Protein AF-A0A946M157-F1 (afdb_monomer_lite)

Sequence (137 aa):
MGEEQVTTSPIAEAYASKGCERAMQLGNRGPERLDKHGRLAKEILAAYHQSGFYVFTGVLSATEVGELALEFDQLLDNAPTGTGTDVDQHGRPSRFSGYYKFLEGQAGADAPAKVTCLSHPLMLSDGALKCRRFVVL

pLDDT: mean 81.52, std 16.36, range [29.67, 96.19]

Radius of gyration: 20.34 Å; chains: 1; bounding box: 51×29×48 Å

Structure (mmCIF, N/CA/C/O backbone):
data_AF-A0A946M157-F1
#
_entry.id   AF-A0A946M157-F1
#
loop_
_atom_site.group_PDB
_atom_site.id
_atom_site.type_symbol
_atom_site.label_atom_id
_atom_site.label_alt_id
_atom_site.label_comp_id
_atom_site.label_asym_id
_atom_site.label_entity_id
_atom_site.label_seq_id
_atom_site.pdbx_PDB_ins_code
_atom_site.Cartn_x
_atom_site.Cartn_y
_atom_site.Cartn_z
_atom_site.occupancy
_atom_site.B_iso_or_equiv
_atom_site.auth_seq_id
_atom_site.auth_comp_id
_atom_site.auth_asym_id
_atom_site.auth_atom_id
_atom_site.pdbx_PDB_model_num
ATOM 1 N N . MET A 1 1 ? 27.765 -19.276 -11.285 1.00 35.00 1 MET A N 1
ATOM 2 C CA . MET A 1 1 ? 27.126 -17.951 -11.166 1.00 35.00 1 MET A CA 1
ATOM 3 C C . MET A 1 1 ? 26.531 -17.912 -9.780 1.00 35.00 1 MET A C 1
ATOM 5 O O . MET A 1 1 ? 25.640 -18.704 -9.512 1.00 35.00 1 MET A O 1
ATOM 9 N N . GLY A 1 2 ? 27.181 -17.186 -8.872 1.00 39.47 2 GLY A N 1
ATOM 10 C CA . GLY A 1 2 ? 26.849 -17.211 -7.451 1.00 39.47 2 GLY A CA 1
ATOM 11 C C . GLY A 1 2 ? 25.564 -16.442 -7.196 1.00 39.47 2 GLY A C 1
ATOM 12 O O . GLY A 1 2 ? 25.417 -15.323 -7.677 1.00 39.47 2 GLY A O 1
ATOM 13 N N . GLU A 1 3 ? 24.645 -17.060 -6.467 1.00 41.78 3 GLU A N 1
ATOM 14 C CA . GLU A 1 3 ? 23.537 -16.356 -5.839 1.00 41.78 3 GLU A CA 1
ATOM 15 C C . GLU A 1 3 ? 24.136 -15.388 -4.815 1.00 41.78 3 GLU A C 1
ATOM 17 O O . GLU A 1 3 ? 24.772 -15.803 -3.844 1.00 41.78 3 GLU A O 1
ATOM 22 N N . GLU A 1 4 ? 23.992 -14.089 -5.057 1.00 44.44 4 GLU A N 1
ATOM 23 C CA . GLU A 1 4 ? 24.331 -13.067 -4.077 1.00 44.44 4 GLU A CA 1
ATOM 24 C C . GLU A 1 4 ? 23.279 -13.132 -2.967 1.00 44.44 4 GLU A C 1
ATOM 26 O O . GLU A 1 4 ? 22.200 -12.546 -3.054 1.00 44.44 4 GLU A O 1
ATOM 31 N N . GLN A 1 5 ? 23.555 -13.946 -1.945 1.00 45.12 5 GLN A N 1
ATOM 32 C CA . GLN A 1 5 ? 22.726 -14.000 -0.751 1.00 45.12 5 GLN A CA 1
ATOM 33 C C . GLN A 1 5 ? 22.787 -12.634 -0.071 1.00 45.12 5 GLN A C 1
ATOM 35 O O . GLN A 1 5 ? 23.826 -12.227 0.447 1.00 45.12 5 GLN A O 1
ATOM 40 N N . VAL A 1 6 ? 21.654 -11.933 -0.060 1.00 56.69 6 VAL A N 1
ATOM 41 C CA . VAL A 1 6 ? 21.448 -10.729 0.747 1.00 56.69 6 VAL A CA 1
ATOM 42 C C . VAL A 1 6 ? 21.478 -11.154 2.217 1.00 56.69 6 VAL A C 1
ATOM 44 O O . VAL A 1 6 ? 20.454 -11.471 2.819 1.00 56.69 6 VAL A O 1
ATOM 47 N N . THR A 1 7 ? 22.671 -11.230 2.803 1.00 59.84 7 THR A N 1
ATOM 48 C CA . THR A 1 7 ? 22.849 -11.515 4.228 1.00 59.84 7 THR A CA 1
ATOM 49 C C . THR A 1 7 ? 22.437 -10.282 5.024 1.00 59.84 7 THR A C 1
ATOM 51 O O . THR A 1 7 ? 23.206 -9.328 5.162 1.00 59.84 7 THR A O 1
ATOM 54 N N . THR A 1 8 ? 21.205 -10.282 5.531 1.00 69.88 8 THR A N 1
ATOM 55 C CA . THR A 1 8 ? 20.742 -9.251 6.465 1.00 69.88 8 THR A CA 1
ATOM 56 C C . THR A 1 8 ? 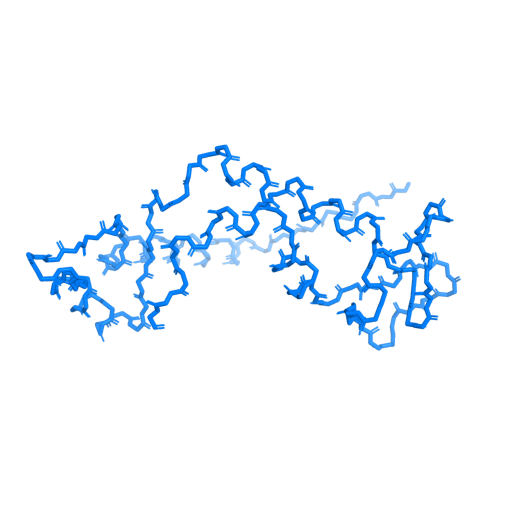21.504 -9.418 7.783 1.00 69.88 8 THR A C 1
ATOM 58 O O . THR A 1 8 ? 21.698 -10.528 8.270 1.00 69.88 8 THR A O 1
ATOM 61 N N . SER A 1 9 ? 22.017 -8.320 8.347 1.00 86.44 9 SER A N 1
ATOM 62 C CA . SER A 1 9 ? 22.784 -8.380 9.598 1.00 86.44 9 SER A CA 1
ATOM 63 C C . SER A 1 9 ? 21.892 -8.860 10.754 1.00 86.44 9 SER A C 1
ATOM 65 O O . SER A 1 9 ? 20.797 -8.315 10.921 1.00 86.44 9 SER A O 1
ATOM 67 N N . PRO A 1 10 ? 22.362 -9.773 11.627 1.00 86.12 10 PRO A N 1
ATOM 68 C CA . PRO A 1 10 ? 21.580 -10.259 12.770 1.00 86.12 10 PRO A CA 1
ATOM 69 C C . PRO A 1 10 ? 21.150 -9.131 13.726 1.00 86.12 10 PRO A C 1
ATOM 71 O O . PRO A 1 10 ? 20.130 -9.227 14.407 1.00 86.12 10 PRO A O 1
ATOM 74 N N . ILE A 1 11 ? 21.888 -8.016 13.752 1.00 92.31 11 ILE A N 1
ATOM 75 C CA . ILE A 1 11 ? 21.512 -6.818 14.515 1.00 92.31 11 ILE A CA 1
ATOM 76 C C . ILE A 1 11 ? 20.304 -6.106 13.889 1.00 92.31 11 ILE A C 1
ATOM 78 O O . ILE A 1 11 ? 19.422 -5.645 14.615 1.00 92.31 11 ILE A O 1
ATOM 82 N N . ALA A 1 12 ? 20.246 -6.026 12.557 1.00 91.62 12 ALA A N 1
ATOM 83 C CA . ALA A 1 12 ? 19.136 -5.401 11.842 1.00 91.62 12 ALA A CA 1
ATOM 84 C C . ALA A 1 12 ? 17.843 -6.212 12.008 1.00 91.62 12 ALA A C 1
ATOM 86 O O . ALA A 1 12 ? 16.789 -5.632 12.266 1.00 91.62 12 ALA A O 1
ATOM 87 N N . GLU A 1 13 ? 17.931 -7.542 11.960 1.00 93.12 13 GLU A N 1
ATOM 88 C CA . GLU A 1 13 ? 16.793 -8.435 12.203 1.00 93.12 13 GLU A CA 1
ATOM 89 C C . GLU A 1 13 ? 16.260 -8.303 13.633 1.00 93.12 13 GLU A C 1
ATOM 91 O O . GLU A 1 13 ? 15.059 -8.119 13.840 1.00 93.12 13 GLU A O 1
ATOM 96 N N . ALA A 1 14 ? 17.148 -8.311 14.633 1.00 94.50 14 ALA A N 1
ATOM 97 C CA . ALA A 1 14 ? 16.757 -8.131 16.028 1.00 94.50 14 ALA A CA 1
ATOM 98 C C . ALA A 1 14 ? 16.113 -6.755 16.279 1.00 94.50 14 ALA A C 1
ATOM 100 O O . ALA A 1 14 ? 15.145 -6.648 17.036 1.00 94.50 14 ALA A O 1
ATOM 101 N N . TYR A 1 15 ? 16.627 -5.696 15.644 1.00 95.25 15 TYR A N 1
ATOM 102 C CA . TYR A 1 15 ? 16.030 -4.363 15.709 1.00 95.25 15 TYR A CA 1
ATOM 103 C C . TYR A 1 15 ? 14.639 -4.331 15.061 1.00 95.25 15 TYR A C 1
ATOM 105 O O . TYR A 1 15 ? 13.694 -3.832 15.678 1.00 95.25 15 TYR A O 1
ATOM 113 N N . ALA A 1 16 ? 14.501 -4.891 13.855 1.00 94.44 16 ALA A N 1
ATOM 114 C CA . ALA A 1 16 ? 13.240 -4.947 13.122 1.00 94.44 16 ALA A CA 1
ATOM 115 C C . ALA A 1 16 ? 12.180 -5.755 13.880 1.00 94.44 16 ALA A C 1
ATOM 117 O O . ALA A 1 16 ? 11.050 -5.291 14.020 1.00 94.44 16 ALA A O 1
ATOM 118 N N . SER A 1 17 ? 12.556 -6.903 14.449 1.00 95.25 17 SER A N 1
ATOM 119 C CA . SER A 1 17 ? 11.668 -7.741 15.262 1.00 95.25 17 SER A CA 1
ATOM 120 C C . SER A 1 17 ? 11.138 -6.983 16.485 1.00 95.25 17 SER A C 1
ATOM 122 O O . SER A 1 17 ? 9.928 -6.814 16.639 1.00 95.25 17 SER A O 1
ATOM 124 N N . LYS A 1 18 ? 12.029 -6.374 17.283 1.00 96.19 18 LYS A N 1
ATOM 125 C CA . LYS A 1 18 ? 11.634 -5.529 18.428 1.00 96.19 18 LYS A CA 1
ATOM 126 C C . LYS A 1 18 ? 10.813 -4.309 18.008 1.00 96.19 18 LYS A C 1
ATOM 128 O O . LYS A 1 18 ? 10.014 -3.785 18.784 1.00 96.19 18 LYS A O 1
ATOM 133 N N . GLY A 1 19 ? 11.065 -3.768 16.818 1.00 94.94 19 GLY A N 1
ATOM 134 C CA . GLY A 1 19 ? 10.253 -2.710 16.221 1.00 94.94 19 GLY A CA 1
ATOM 135 C C . GLY A 1 19 ? 8.838 -3.192 15.912 1.00 94.94 19 GLY A C 1
ATOM 136 O O . GLY A 1 19 ? 7.878 -2.528 16.293 1.00 94.94 19 GLY A O 1
ATOM 137 N N . CYS A 1 20 ? 8.716 -4.367 15.295 1.00 93.62 20 CYS A N 1
ATOM 138 C CA . CYS A 1 20 ? 7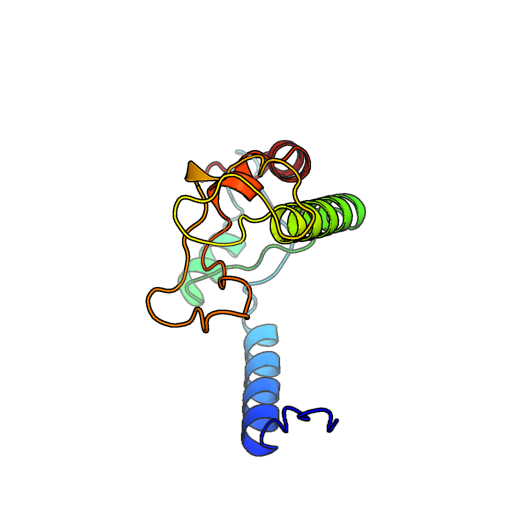.446 -4.995 14.950 1.00 93.62 20 CYS A CA 1
ATOM 139 C C . CYS A 1 20 ? 6.610 -5.302 16.198 1.00 93.62 20 CYS A C 1
ATOM 141 O O . CYS A 1 20 ? 5.447 -4.914 16.257 1.00 93.62 20 CYS A O 1
ATOM 143 N N . GLU A 1 21 ? 7.212 -5.895 17.234 1.00 95.81 21 GLU A N 1
ATOM 144 C CA . GLU A 1 21 ? 6.534 -6.174 18.509 1.00 95.81 21 GLU A CA 1
ATOM 145 C C . GLU A 1 21 ? 5.929 -4.907 19.124 1.00 95.81 21 GLU A C 1
ATOM 147 O O . GLU A 1 21 ? 4.748 -4.881 19.472 1.00 95.81 21 GLU A O 1
ATOM 152 N N . ARG A 1 22 ? 6.713 -3.822 19.189 1.00 94.31 22 ARG A N 1
ATOM 153 C CA . ARG A 1 22 ? 6.235 -2.523 19.683 1.00 94.31 22 ARG A CA 1
ATOM 154 C C . ARG A 1 22 ? 5.141 -1.945 18.791 1.00 94.31 22 ARG A C 1
ATOM 156 O O . ARG A 1 22 ? 4.150 -1.439 19.306 1.00 94.31 22 ARG A O 1
ATOM 163 N N . ALA A 1 23 ? 5.291 -2.043 17.471 1.00 92.25 23 ALA A N 1
ATOM 164 C CA . ALA A 1 23 ? 4.304 -1.545 16.517 1.00 92.25 23 ALA A CA 1
ATOM 165 C C . ALA A 1 23 ? 2.953 -2.268 16.649 1.00 92.25 23 ALA A C 1
ATOM 167 O O . ALA A 1 23 ? 1.907 -1.630 16.562 1.00 92.25 23 ALA A O 1
ATOM 168 N N . MET A 1 24 ? 2.957 -3.577 16.914 1.00 93.25 24 MET A N 1
ATOM 169 C CA . MET A 1 24 ? 1.731 -4.358 17.123 1.00 93.25 24 MET A CA 1
ATOM 170 C C . MET A 1 24 ? 0.985 -3.975 18.410 1.00 93.25 24 MET A C 1
ATOM 172 O O . MET A 1 24 ? -0.217 -4.209 18.511 1.00 93.25 24 MET A O 1
ATOM 176 N N . GLN A 1 25 ? 1.666 -3.353 19.375 1.00 94.88 25 GLN A N 1
ATOM 177 C CA . GLN A 1 25 ? 1.097 -2.946 20.663 1.00 94.88 25 GLN A CA 1
ATOM 178 C C . GLN A 1 25 ? 0.546 -1.510 20.674 1.00 94.88 25 GLN A C 1
ATOM 180 O O . GLN A 1 25 ? -0.060 -1.105 21.662 1.00 94.88 25 GLN A O 1
ATOM 185 N N . LEU A 1 26 ? 0.715 -0.736 19.594 1.00 92.69 26 LEU A N 1
ATOM 186 C CA . LEU A 1 26 ? 0.306 0.677 19.536 1.00 92.69 26 LEU A CA 1
ATOM 187 C C . LEU A 1 26 ? -1.215 0.896 19.584 1.00 92.69 26 LEU A C 1
ATOM 189 O O . LEU A 1 26 ? -1.659 2.016 19.811 1.00 92.69 26 LEU A O 1
ATOM 193 N N . GLY A 1 27 ? -2.022 -0.143 19.342 1.00 93.06 27 GLY A N 1
ATOM 194 C CA . GLY A 1 27 ? -3.484 -0.023 19.318 1.00 93.06 27 GLY A CA 1
ATOM 195 C C . GLY A 1 27 ? -4.028 0.792 18.137 1.00 93.06 27 GLY A C 1
ATOM 196 O O . GLY A 1 27 ? -5.208 1.130 18.110 1.00 93.06 27 GLY A O 1
ATOM 197 N N . ASN A 1 28 ? -3.196 1.090 17.136 1.00 95.31 28 ASN A N 1
ATOM 198 C CA . ASN A 1 28 ? -3.549 1.877 15.957 1.00 95.31 28 ASN A CA 1
ATOM 199 C C . ASN A 1 28 ? -3.836 1.006 14.723 1.00 95.31 28 ASN A C 1
ATOM 201 O O . ASN A 1 28 ? -3.497 1.375 13.599 1.00 95.31 28 ASN A O 1
ATOM 205 N N . ARG A 1 29 ? -4.429 -0.175 14.925 1.00 95.38 29 ARG A N 1
ATOM 206 C CA . ARG A 1 29 ? -4.717 -1.148 13.865 1.00 95.38 29 ARG A CA 1
ATOM 207 C C . ARG A 1 29 ? -6.077 -1.808 14.076 1.00 95.38 29 ARG A C 1
ATOM 209 O O . ARG A 1 29 ? -6.390 -2.203 15.196 1.00 95.38 29 ARG A O 1
ATOM 216 N N . GLY A 1 30 ? -6.849 -1.980 13.006 1.00 94.12 30 GLY A N 1
ATOM 217 C CA . GLY A 1 30 ? -8.157 -2.639 13.065 1.00 94.12 30 GLY A CA 1
ATOM 218 C C . GLY A 1 30 ? -9.016 -2.408 11.821 1.00 94.12 30 GLY A C 1
ATOM 219 O O . GLY A 1 30 ? -8.576 -1.731 10.894 1.00 94.12 30 GLY A O 1
ATOM 220 N N . PRO A 1 31 ? -10.229 -2.984 11.752 1.00 93.19 31 PRO A N 1
ATOM 221 C CA . PRO A 1 31 ? -11.133 -2.768 10.627 1.00 93.19 31 PRO A CA 1
ATOM 222 C C . PRO A 1 31 ? -11.630 -1.324 10.572 1.00 93.19 31 PRO A C 1
ATOM 224 O O . PRO A 1 31 ? -11.621 -0.604 11.573 1.00 93.19 31 PRO A O 1
ATOM 227 N N . GLU A 1 32 ? -12.116 -0.911 9.403 1.00 90.94 32 GLU A N 1
ATOM 228 C CA . GLU A 1 32 ? -12.861 0.339 9.304 1.00 90.94 32 GLU A CA 1
ATOM 229 C C . GLU A 1 32 ? -14.126 0.259 10.177 1.00 90.94 32 GLU A C 1
ATOM 231 O O . GLU A 1 32 ? -14.865 -0.728 10.157 1.00 90.94 32 GLU A O 1
ATOM 236 N N . ARG A 1 33 ? -14.382 1.317 10.953 1.00 92.12 33 ARG A N 1
ATOM 237 C CA . ARG A 1 33 ? -15.647 1.519 11.661 1.00 92.12 33 ARG A CA 1
ATOM 238 C C . ARG A 1 33 ? -16.143 2.935 11.456 1.00 92.12 33 ARG A C 1
ATOM 240 O O . ARG A 1 33 ? -15.419 3.897 11.720 1.00 92.12 33 ARG A O 1
ATOM 247 N N . LEU A 1 34 ? -17.415 3.034 11.086 1.00 92.38 34 LEU A N 1
ATOM 248 C CA . LEU A 1 34 ? -18.142 4.290 10.992 1.00 92.38 34 LEU A CA 1
ATOM 249 C C . LEU A 1 34 ? -19.126 4.431 12.159 1.00 92.38 34 LEU A C 1
ATOM 251 O O . LEU A 1 34 ? -19.698 3.453 12.643 1.00 92.38 34 LEU A O 1
ATOM 255 N N . ASP A 1 35 ? -19.311 5.661 12.626 1.00 90.75 35 ASP A N 1
ATOM 256 C CA . ASP A 1 35 ? -20.345 6.029 13.580 1.00 90.75 35 ASP A CA 1
ATOM 257 C C . ASP A 1 35 ? -21.725 6.092 12.899 1.00 90.75 35 ASP A C 1
ATOM 259 O O . ASP A 1 35 ? -21.873 5.963 11.683 1.00 90.75 35 ASP A O 1
ATOM 263 N N . LYS A 1 36 ? -22.769 6.343 13.693 1.00 93.19 36 LYS A N 1
ATOM 264 C CA . LYS A 1 36 ? -24.156 6.475 13.208 1.00 93.19 36 LYS A CA 1
ATOM 265 C C . LYS A 1 36 ? -24.382 7.604 12.186 1.00 93.19 36 LYS A C 1
ATOM 267 O O . LYS A 1 36 ? -25.474 7.711 11.641 1.00 93.19 36 LYS A O 1
ATOM 272 N N . HIS A 1 37 ? -23.395 8.472 11.977 1.00 91.00 37 HIS A N 1
ATOM 273 C CA . HIS A 1 37 ? -23.423 9.570 11.016 1.00 91.00 37 HIS A CA 1
ATOM 274 C C . HIS A 1 37 ? -22.528 9.295 9.797 1.00 91.00 37 HIS A C 1
ATOM 276 O O . HIS A 1 37 ? -22.329 10.198 8.989 1.00 91.00 37 HIS A O 1
ATOM 282 N N . GLY A 1 38 ? -21.980 8.081 9.666 1.00 90.38 38 GLY A N 1
ATOM 283 C CA . GLY A 1 38 ? -21.087 7.709 8.570 1.00 90.38 38 GLY A CA 1
ATOM 284 C C . GLY A 1 38 ? -19.676 8.289 8.691 1.00 90.38 38 GLY A C 1
ATOM 285 O O . GLY A 1 38 ? -18.954 8.320 7.702 1.00 90.38 38 GLY A O 1
ATOM 286 N N . ARG A 1 39 ? -19.271 8.776 9.871 1.00 92.12 39 ARG A N 1
ATOM 287 C CA . ARG A 1 39 ? -17.919 9.313 10.112 1.00 92.12 39 ARG A CA 1
ATOM 288 C C . ARG A 1 39 ? -17.039 8.256 10.757 1.00 92.12 39 ARG A C 1
ATOM 290 O O . ARG A 1 39 ? -17.561 7.413 11.476 1.00 92.12 39 ARG A O 1
ATOM 297 N N . LEU A 1 40 ? -15.719 8.340 10.594 1.00 92.94 40 LEU A N 1
ATOM 298 C CA . LEU A 1 40 ? -14.799 7.447 11.306 1.00 92.94 40 LEU A CA 1
ATOM 299 C C . LEU A 1 40 ? -15.065 7.448 12.816 1.00 92.94 40 LEU A C 1
ATOM 301 O O . LEU A 1 40 ? -15.265 8.497 13.436 1.00 92.94 40 LEU A O 1
ATOM 305 N N . ALA A 1 41 ? -15.066 6.251 13.399 1.00 94.75 41 ALA A N 1
ATOM 306 C CA . ALA A 1 41 ? -15.308 6.071 14.818 1.00 94.75 41 ALA A CA 1
ATOM 307 C C . ALA A 1 41 ? -14.271 6.839 15.660 1.00 94.75 41 ALA A C 1
ATOM 309 O O . ALA A 1 41 ? -13.088 6.918 15.316 1.00 94.75 41 ALA A O 1
ATOM 310 N N . LYS A 1 42 ? -14.715 7.434 16.773 1.00 94.88 42 LYS A N 1
ATOM 311 C CA . LYS A 1 42 ? -13.898 8.370 17.568 1.00 94.88 42 LYS A CA 1
ATOM 312 C C . LYS A 1 42 ? -12.624 7.727 18.113 1.00 94.88 42 LYS A C 1
ATOM 314 O O . LYS A 1 42 ? -11.605 8.394 18.228 1.00 94.88 42 LYS A O 1
ATOM 319 N N . GLU A 1 43 ? -12.683 6.444 18.433 1.00 94.50 43 GLU A N 1
ATOM 320 C CA . GLU A 1 43 ? -11.558 5.639 18.892 1.00 94.50 43 GLU A CA 1
ATOM 321 C C . GLU A 1 43 ? -10.473 5.468 17.819 1.00 94.50 43 GLU A C 1
ATOM 323 O O . GLU A 1 43 ? -9.291 5.498 18.151 1.00 94.50 43 GLU A O 1
ATOM 328 N N . ILE A 1 44 ? -10.851 5.375 16.537 1.00 95.38 44 ILE A N 1
ATOM 329 C CA . ILE A 1 44 ? -9.903 5.315 15.415 1.00 95.38 44 ILE A CA 1
ATOM 330 C C . ILE A 1 44 ? -9.197 6.664 15.281 1.00 95.38 44 ILE A C 1
ATOM 332 O O . ILE A 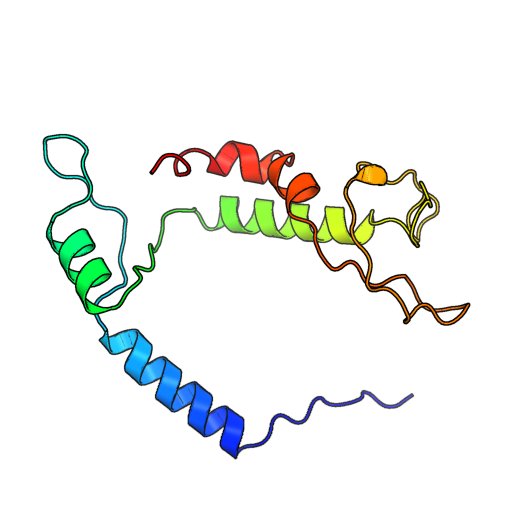1 44 ? -7.974 6.712 15.177 1.00 95.38 44 ILE A O 1
ATOM 336 N N . LEU A 1 45 ? -9.954 7.764 15.354 1.00 95.00 45 LEU A N 1
ATOM 337 C CA . LEU A 1 45 ? -9.387 9.114 15.333 1.00 95.00 45 LEU A CA 1
ATOM 338 C C . LEU A 1 45 ? -8.447 9.348 16.523 1.00 95.00 45 LEU A C 1
ATOM 340 O O . LEU A 1 45 ? -7.358 9.884 16.345 1.00 95.00 45 LEU A O 1
ATOM 344 N N . ALA A 1 46 ? -8.823 8.914 17.727 1.00 95.38 46 ALA A N 1
ATOM 345 C CA . ALA A 1 46 ? -7.977 9.036 18.913 1.00 95.38 46 ALA A CA 1
ATOM 346 C C . ALA A 1 46 ? -6.655 8.262 18.762 1.00 95.38 46 ALA A C 1
ATOM 348 O O . ALA A 1 46 ? -5.592 8.821 19.027 1.00 95.38 46 ALA A O 1
ATOM 349 N N . ALA A 1 47 ? -6.710 7.016 18.276 1.00 95.75 47 ALA A N 1
ATOM 350 C CA . ALA A 1 47 ? -5.519 6.215 18.003 1.00 95.75 47 ALA A CA 1
ATOM 351 C C . ALA A 1 47 ? -4.640 6.848 16.909 1.00 95.75 47 ALA A C 1
ATOM 353 O O . ALA A 1 47 ? -3.423 6.927 17.065 1.00 95.75 47 ALA A O 1
ATOM 354 N N . TYR A 1 48 ? -5.247 7.377 15.842 1.00 95.19 48 TYR A N 1
ATOM 355 C CA . TYR A 1 48 ? -4.537 8.138 14.812 1.00 95.19 48 TYR A CA 1
ATOM 356 C C . TYR A 1 48 ? -3.820 9.359 15.401 1.00 95.19 48 TYR A C 1
ATOM 358 O O . TYR A 1 48 ? -2.635 9.551 15.149 1.00 95.19 48 TYR A O 1
ATOM 366 N N . HIS A 1 49 ? -4.499 10.165 16.221 1.00 95.69 49 HIS A N 1
ATOM 367 C CA . HIS A 1 49 ? -3.893 11.338 16.851 1.00 95.69 49 HIS A CA 1
ATOM 368 C C . HIS A 1 49 ? -2.752 10.974 17.808 1.00 95.69 49 HIS A C 1
ATOM 370 O O . HIS A 1 49 ? -1.782 11.721 17.905 1.00 95.69 49 HIS A O 1
ATOM 376 N N . GLN A 1 50 ? -2.851 9.838 18.501 1.00 95.69 50 GLN A N 1
ATOM 377 C CA . GLN A 1 50 ? -1.823 9.379 19.433 1.00 95.69 50 GLN A CA 1
ATOM 378 C C . GLN A 1 50 ? -0.596 8.793 18.721 1.00 95.69 50 GLN A C 1
ATOM 380 O O . GLN A 1 50 ? 0.530 9.027 19.154 1.00 95.69 50 GLN A O 1
ATOM 385 N N . SER A 1 51 ? -0.802 8.017 17.655 1.00 93.56 51 SER A N 1
ATOM 386 C CA . SER A 1 51 ? 0.270 7.296 16.955 1.00 93.56 51 SER A CA 1
ATOM 387 C C . SER A 1 51 ? 0.784 8.005 15.697 1.00 93.56 51 SER A C 1
ATOM 389 O O . SER A 1 51 ? 1.822 7.617 15.168 1.00 93.56 51 SER A O 1
ATOM 391 N N . GLY A 1 52 ? 0.073 9.016 15.194 1.00 93.94 52 GLY A N 1
ATOM 392 C CA . GLY A 1 52 ? 0.361 9.720 13.937 1.00 93.94 52 GLY A CA 1
ATOM 393 C C . GLY A 1 52 ? -0.101 8.988 12.670 1.00 93.94 52 GLY A C 1
ATOM 394 O O . GLY A 1 52 ? 0.001 9.538 11.578 1.00 93.94 52 GLY A O 1
ATOM 395 N N . PHE A 1 53 ? -0.600 7.755 12.798 1.00 94.31 53 PHE A N 1
ATOM 396 C CA . PHE A 1 53 ? -1.149 6.941 11.712 1.00 94.31 53 PHE A CA 1
ATOM 397 C C . PHE A 1 53 ? -2.068 5.845 12.270 1.00 94.31 53 PHE A C 1
ATOM 399 O O . PHE A 1 53 ? -1.965 5.484 13.445 1.00 94.31 53 PHE A O 1
ATOM 406 N N . TYR A 1 54 ? -2.926 5.280 11.417 1.00 94.69 54 TYR A N 1
ATOM 407 C CA . TYR A 1 54 ? -3.767 4.119 11.722 1.00 94.69 54 TYR A CA 1
ATOM 408 C C . TYR A 1 54 ? -3.719 3.122 10.560 1.00 94.69 54 TYR A C 1
ATOM 410 O O . TYR A 1 54 ? -3.740 3.526 9.398 1.00 94.69 54 TYR A O 1
ATOM 418 N N . VAL A 1 55 ? -3.648 1.825 10.856 1.00 94.12 55 VAL A N 1
ATOM 419 C CA . VAL A 1 55 ? -3.580 0.755 9.856 1.00 94.12 55 VAL A CA 1
ATOM 420 C C . VAL A 1 55 ? -4.913 0.029 9.784 1.00 94.12 55 VAL A C 1
ATOM 422 O O . VAL A 1 55 ? -5.254 -0.760 10.668 1.00 94.12 55 VAL A O 1
ATOM 425 N N . PHE A 1 56 ? -5.649 0.253 8.700 1.00 94.69 56 PHE A N 1
ATOM 426 C CA . PHE A 1 56 ? -6.871 -0.497 8.464 1.00 94.69 56 PHE A CA 1
ATOM 427 C C . PHE A 1 56 ? -6.578 -1.944 8.050 1.00 94.69 56 PHE A C 1
ATOM 429 O O . PHE A 1 56 ? -5.683 -2.211 7.249 1.00 94.69 56 PHE A O 1
ATOM 436 N N . THR A 1 57 ? -7.343 -2.889 8.589 1.00 92.19 57 THR A N 1
ATOM 437 C CA . THR A 1 57 ? -7.222 -4.323 8.293 1.00 92.19 57 THR A CA 1
ATOM 438 C C . THR A 1 57 ? -8.515 -4.868 7.715 1.00 92.19 57 THR A C 1
ATOM 440 O O . THR A 1 57 ? -9.588 -4.507 8.187 1.00 92.19 57 THR A O 1
ATOM 443 N N . GLY A 1 58 ? -8.425 -5.778 6.744 1.00 88.81 58 GLY A N 1
ATOM 444 C CA . GLY A 1 58 ? -9.611 -6.405 6.149 1.00 88.81 58 GLY A CA 1
ATOM 445 C C . GLY A 1 58 ? -10.466 -5.453 5.308 1.00 88.81 58 GLY A C 1
ATOM 446 O O . GLY A 1 58 ? -11.650 -5.708 5.128 1.00 88.81 58 GLY A O 1
ATOM 447 N N . VAL A 1 59 ? -9.879 -4.354 4.822 1.00 88.75 59 VAL A N 1
ATOM 448 C CA . VAL A 1 59 ? -10.537 -3.410 3.900 1.00 88.75 59 VAL A CA 1
ATOM 449 C C . VAL A 1 59 ? -10.694 -4.017 2.510 1.00 88.75 59 VAL A C 1
ATOM 451 O O . VAL A 1 59 ? -11.707 -3.804 1.856 1.00 88.75 59 VAL A O 1
ATOM 454 N N . LEU A 1 60 ? -9.689 -4.781 2.081 1.00 88.50 60 LEU A N 1
ATOM 455 C CA . LEU A 1 60 ? -9.690 -5.527 0.830 1.00 88.50 60 LEU A CA 1
ATOM 456 C C . LEU A 1 60 ? -9.800 -7.017 1.137 1.00 88.50 60 LEU A C 1
ATOM 458 O O . LEU A 1 60 ? -9.162 -7.523 2.067 1.00 88.50 60 LEU A O 1
ATOM 462 N N . SER A 1 61 ? -10.593 -7.718 0.338 1.00 89.50 61 SER A N 1
ATOM 463 C CA . SER A 1 61 ? -10.630 -9.175 0.336 1.00 89.50 61 SER A CA 1
ATOM 464 C C . SER A 1 61 ? -9.314 -9.754 -0.192 1.00 89.50 61 SER A C 1
ATOM 466 O O . SER A 1 61 ? -8.585 -9.115 -0.950 1.00 89.50 61 SER A O 1
ATOM 468 N N . ALA A 1 62 ? -9.011 -11.004 0.169 1.00 90.25 62 ALA A N 1
ATOM 469 C CA . ALA 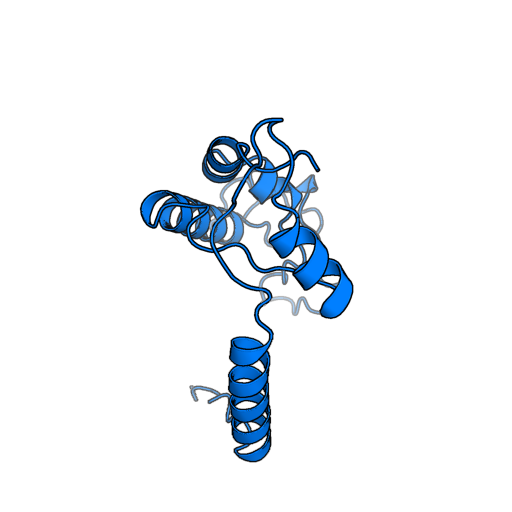A 1 62 ? -7.830 -11.697 -0.353 1.00 90.25 62 ALA A CA 1
ATOM 470 C C . ALA A 1 62 ? -7.842 -11.796 -1.891 1.00 90.25 62 ALA A C 1
ATOM 472 O O . ALA A 1 62 ? -6.787 -11.737 -2.517 1.00 90.25 62 ALA A O 1
ATOM 473 N N . THR A 1 63 ? -9.030 -11.903 -2.494 1.00 90.31 63 THR A N 1
ATOM 474 C CA . THR A 1 63 ? -9.205 -11.898 -3.950 1.00 90.31 63 THR A CA 1
ATOM 475 C C . THR A 1 63 ? -8.813 -10.554 -4.553 1.00 90.31 63 THR A C 1
ATOM 477 O O . THR A 1 63 ? -7.999 -10.534 -5.467 1.00 90.31 63 THR A O 1
ATOM 480 N N . GLU A 1 64 ? -9.313 -9.438 -4.015 1.00 90.00 64 GLU A N 1
ATOM 481 C CA . GLU A 1 64 ? -8.954 -8.094 -4.498 1.00 90.00 64 GLU A CA 1
ATOM 482 C C . GLU A 1 64 ? -7.455 -7.816 -4.342 1.00 90.00 64 GLU A C 1
ATOM 484 O O . GLU A 1 64 ? -6.829 -7.271 -5.248 1.00 90.00 64 GLU A O 1
ATOM 489 N N . VAL A 1 65 ? -6.849 -8.248 -3.229 1.00 90.81 65 VAL A N 1
ATOM 490 C CA . VAL A 1 65 ? -5.394 -8.151 -3.033 1.00 90.81 65 VAL A CA 1
ATOM 491 C C . VAL A 1 65 ? -4.637 -8.967 -4.085 1.00 90.81 65 VAL A C 1
ATOM 493 O O . VAL A 1 65 ? -3.648 -8.484 -4.632 1.00 90.81 65 VAL A O 1
ATOM 496 N N . GLY A 1 66 ? -5.097 -10.183 -4.389 1.00 91.00 66 GLY A N 1
ATOM 497 C CA . GLY A 1 66 ? -4.496 -11.033 -5.417 1.00 91.00 66 GLY A CA 1
ATOM 498 C C . GLY A 1 66 ? -4.613 -10.445 -6.825 1.00 91.00 66 GLY A C 1
ATOM 499 O O . GLY A 1 66 ? -3.641 -10.474 -7.575 1.00 91.00 66 GLY A O 1
ATOM 500 N N . GLU A 1 67 ? -5.765 -9.864 -7.169 1.00 90.81 67 GLU A N 1
ATOM 501 C CA . GLU A 1 67 ? -5.961 -9.159 -8.443 1.00 90.81 67 GLU A CA 1
ATOM 502 C C . GLU A 1 67 ? -5.010 -7.959 -8.568 1.00 90.81 67 GLU A C 1
ATOM 504 O O . GLU A 1 67 ? -4.336 -7.821 -9.587 1.00 90.81 67 GLU A O 1
ATOM 509 N N . LEU A 1 68 ? -4.887 -7.138 -7.518 1.00 90.00 68 LEU A N 1
ATOM 510 C CA . LEU A 1 68 ? -3.959 -6.002 -7.498 1.00 90.00 68 LEU A CA 1
ATOM 511 C C . LEU A 1 68 ? -2.497 -6.431 -7.655 1.00 90.00 68 LEU A C 1
ATOM 513 O O . LEU A 1 68 ? -1.748 -5.783 -8.383 1.00 90.00 68 LEU A O 1
ATOM 517 N N . ALA A 1 69 ? -2.085 -7.501 -6.970 1.00 91.50 69 ALA A N 1
ATOM 518 C CA . ALA A 1 69 ? -0.726 -8.025 -7.075 1.00 91.50 69 ALA A CA 1
ATOM 519 C C . ALA A 1 69 ? -0.432 -8.526 -8.497 1.00 91.50 69 ALA A C 1
ATOM 521 O O . ALA A 1 69 ? 0.599 -8.184 -9.070 1.00 91.50 69 ALA A O 1
ATOM 522 N N . LEU A 1 70 ? -1.374 -9.259 -9.097 1.00 92.00 70 LEU A N 1
ATOM 523 C CA . LEU A 1 70 ? -1.248 -9.742 -10.469 1.00 92.00 70 LEU A CA 1
ATOM 524 C C . LEU A 1 70 ? -1.136 -8.587 -11.474 1.00 92.00 70 LEU A C 1
ATOM 526 O O . LEU A 1 70 ? -0.284 -8.618 -12.359 1.00 92.00 70 LEU A O 1
ATOM 530 N N . GLU A 1 71 ? -1.986 -7.569 -11.353 1.00 90.75 71 GLU A N 1
ATOM 531 C CA . GLU A 1 71 ? -1.933 -6.396 -12.229 1.00 90.75 71 GLU A CA 1
ATOM 532 C C . GLU A 1 71 ? -0.637 -5.602 -12.045 1.00 90.75 71 GLU A C 1
ATOM 534 O O . GLU A 1 71 ? -0.062 -5.125 -13.023 1.00 90.75 71 GLU A O 1
ATOM 539 N N . PHE A 1 72 ? -0.145 -5.489 -10.810 1.00 90.12 72 PHE A N 1
ATOM 540 C CA . PHE A 1 72 ? 1.142 -4.866 -10.520 1.00 90.12 72 PHE A CA 1
ATOM 541 C C . PHE A 1 72 ? 2.295 -5.596 -11.224 1.00 90.12 72 PHE A C 1
ATOM 543 O O . PHE A 1 72 ? 3.101 -4.950 -11.898 1.00 90.12 72 PHE A O 1
ATOM 550 N N . ASP A 1 73 ? 2.333 -6.928 -11.145 1.00 91.06 73 ASP A N 1
ATOM 551 C CA . ASP A 1 73 ? 3.346 -7.744 -11.822 1.00 91.06 73 ASP A CA 1
ATOM 552 C C . ASP A 1 73 ? 3.255 -7.608 -13.350 1.00 91.06 73 ASP A C 1
ATOM 554 O O . ASP A 1 73 ? 4.272 -7.470 -14.029 1.00 91.06 73 ASP A O 1
ATOM 558 N N . GLN A 1 74 ? 2.043 -7.563 -13.908 1.00 91.25 74 GLN A N 1
ATOM 559 C CA . GLN A 1 74 ? 1.830 -7.344 -15.344 1.00 91.25 74 GLN A CA 1
ATOM 560 C C . GLN A 1 74 ? 2.291 -5.954 -15.806 1.00 91.25 74 GLN A C 1
ATOM 562 O O . GLN A 1 74 ? 2.841 -5.813 -16.899 1.00 91.25 74 GLN A O 1
ATOM 567 N N . LEU A 1 75 ? 2.076 -4.919 -14.990 1.00 89.75 75 LEU A N 1
ATOM 568 C CA . LEU A 1 75 ? 2.540 -3.558 -15.272 1.00 89.75 75 LEU A CA 1
ATOM 569 C C . LEU A 1 75 ? 4.063 -3.439 -15.209 1.00 89.75 75 LEU A C 1
ATOM 571 O O . LEU A 1 75 ? 4.636 -2.658 -15.973 1.00 89.75 75 LEU A O 1
ATOM 575 N N . LEU A 1 76 ? 4.705 -4.188 -14.310 1.00 88.00 76 LEU A N 1
ATOM 576 C CA . LEU A 1 76 ? 6.159 -4.317 -14.265 1.00 88.00 76 LEU A CA 1
ATOM 577 C C . LEU A 1 76 ? 6.693 -5.065 -15.490 1.00 88.00 76 LEU A C 1
ATOM 579 O O . LEU A 1 76 ? 7.648 -4.603 -16.105 1.00 88.00 76 LEU A O 1
ATOM 583 N N . ASP A 1 77 ? 6.062 -6.173 -15.881 1.00 89.69 77 ASP A N 1
ATOM 584 C CA . ASP A 1 77 ? 6.481 -6.974 -17.038 1.00 89.69 77 ASP A CA 1
ATOM 585 C C . ASP A 1 77 ? 6.340 -6.221 -18.375 1.00 89.69 77 ASP A C 1
ATOM 587 O O . ASP A 1 77 ? 7.145 -6.405 -19.288 1.00 89.69 77 ASP A O 1
ATOM 591 N N . ASN A 1 78 ? 5.337 -5.343 -18.486 1.00 90.31 78 ASN A N 1
ATOM 592 C CA . ASN A 1 78 ? 5.111 -4.475 -19.647 1.00 90.31 78 ASN A CA 1
ATOM 593 C C . ASN A 1 78 ? 5.750 -3.076 -19.504 1.00 90.31 78 ASN A C 1
ATOM 595 O O . ASN A 1 78 ? 5.476 -2.168 -20.302 1.00 90.31 78 ASN A O 1
ATOM 599 N N . ALA A 1 79 ? 6.598 -2.875 -18.493 1.00 88.12 79 ALA A N 1
ATOM 600 C CA . ALA A 1 79 ? 7.330 -1.629 -18.349 1.00 88.12 79 ALA A CA 1
ATOM 601 C C . ALA A 1 79 ? 8.279 -1.407 -19.543 1.00 88.12 79 ALA A C 1
ATOM 603 O O . ALA A 1 79 ? 8.844 -2.369 -20.070 1.00 88.12 79 ALA A O 1
ATOM 604 N N . PRO A 1 80 ? 8.486 -0.151 -19.972 1.00 87.25 80 PRO A N 1
ATOM 605 C CA . PRO A 1 80 ? 9.426 0.147 -21.039 1.00 87.25 80 PRO A CA 1
ATOM 606 C C . PRO A 1 80 ? 10.853 -0.221 -20.637 1.00 87.25 80 PRO A C 1
ATOM 608 O O . PRO A 1 80 ? 11.229 -0.123 -19.468 1.00 87.25 80 PRO A O 1
ATOM 611 N N . THR A 1 81 ? 11.675 -0.574 -21.621 1.00 84.81 81 THR A N 1
ATOM 612 C CA . THR A 1 81 ? 13.087 -0.928 -21.387 1.00 84.81 81 THR A CA 1
ATOM 613 C C . THR A 1 81 ? 13.967 0.271 -21.032 1.00 84.81 81 THR A C 1
ATOM 615 O O . THR A 1 81 ? 15.059 0.083 -20.496 1.00 84.81 81 THR A O 1
ATOM 618 N N . GLY A 1 82 ? 13.495 1.497 -21.279 1.00 78.12 82 GLY A N 1
ATOM 619 C CA . GLY A 1 82 ? 14.181 2.732 -20.910 1.00 78.12 82 GLY A CA 1
ATOM 620 C C . GLY A 1 82 ? 13.375 4.007 -21.151 1.00 78.12 82 GLY A C 1
ATOM 621 O O . GLY A 1 82 ? 12.277 3.997 -21.714 1.00 78.12 82 GLY A O 1
ATOM 622 N N . THR A 1 83 ? 13.944 5.136 -20.730 1.00 74.75 83 THR A N 1
ATOM 623 C CA . THR A 1 83 ? 13.351 6.465 -20.918 1.00 74.75 83 THR A CA 1
ATOM 624 C C . THR A 1 83 ? 13.133 6.762 -22.402 1.00 74.75 83 THR A C 1
ATOM 626 O O . THR A 1 83 ? 14.069 6.688 -23.194 1.00 74.75 83 THR A O 1
ATOM 629 N N . GLY A 1 84 ? 11.902 7.120 -22.776 1.00 71.75 84 GLY A N 1
ATOM 630 C CA . GLY A 1 84 ? 11.540 7.429 -24.165 1.00 71.75 84 GLY A CA 1
ATOM 631 C C . GLY A 1 84 ? 11.387 6.206 -25.073 1.00 71.75 84 GLY A C 1
ATOM 632 O O . GLY A 1 84 ? 11.242 6.373 -26.280 1.00 71.75 84 GLY A O 1
ATOM 633 N N . THR A 1 85 ? 11.422 4.991 -24.516 1.00 80.06 85 THR A N 1
ATOM 634 C CA . THR A 1 85 ? 11.068 3.770 -25.250 1.00 80.06 85 THR A CA 1
ATOM 635 C C . THR A 1 85 ? 9.575 3.487 -25.111 1.00 80.06 85 THR A C 1
ATOM 637 O O . THR A 1 85 ? 9.002 3.655 -24.036 1.00 80.06 85 THR A O 1
ATOM 640 N N . ASP A 1 86 ? 8.955 3.021 -26.194 1.00 85.75 86 ASP A N 1
ATOM 641 C CA . ASP A 1 86 ? 7.542 2.618 -26.216 1.00 85.75 86 ASP A CA 1
ATOM 642 C C . ASP A 1 86 ? 7.367 1.095 -26.223 1.00 85.75 86 ASP A C 1
ATOM 644 O O . ASP A 1 86 ? 6.265 0.594 -26.440 1.00 85.75 86 ASP A O 1
ATOM 648 N N . VAL A 1 87 ? 8.447 0.343 -25.993 1.00 87.75 87 VAL A N 1
ATOM 649 C CA . VAL A 1 87 ? 8.457 -1.123 -26.037 1.00 87.75 87 VAL A CA 1
ATOM 650 C C . VAL A 1 87 ? 9.010 -1.718 -24.749 1.00 87.75 87 VAL A C 1
ATOM 652 O O . VAL A 1 87 ? 9.962 -1.197 -24.161 1.00 87.75 87 VAL A O 1
ATOM 655 N N . ASP A 1 88 ? 8.398 -2.817 -24.323 1.00 89.56 88 ASP A N 1
ATOM 656 C CA . ASP A 1 88 ? 8.843 -3.608 -23.181 1.00 89.56 88 ASP A CA 1
ATOM 657 C C . ASP A 1 88 ? 9.960 -4.597 -23.553 1.00 89.56 88 ASP A C 1
ATOM 659 O O . ASP A 1 88 ? 10.387 -4.697 -24.708 1.00 89.56 88 ASP A O 1
ATOM 663 N N . GLN A 1 89 ? 10.446 -5.338 -22.555 1.00 85.12 89 GLN A N 1
ATOM 664 C CA . GLN A 1 89 ? 11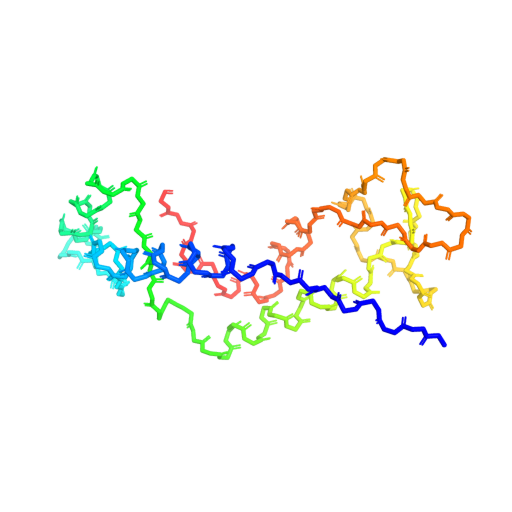.515 -6.335 -22.711 1.00 85.12 89 GLN A CA 1
ATOM 665 C C . GLN A 1 89 ? 11.169 -7.487 -23.672 1.00 85.12 89 GLN A C 1
ATOM 667 O O . GLN A 1 89 ? 12.065 -8.166 -24.168 1.00 85.12 89 GLN A O 1
ATOM 672 N N . HIS A 1 90 ? 9.882 -7.699 -23.955 1.00 87.62 90 HIS A N 1
ATOM 673 C CA . HIS A 1 90 ? 9.387 -8.728 -24.872 1.00 87.62 90 HIS A CA 1
ATOM 674 C C . HIS A 1 90 ? 9.131 -8.173 -26.280 1.00 87.62 90 HIS A C 1
ATOM 676 O O . HIS A 1 90 ? 8.634 -8.892 -27.147 1.00 87.62 90 HIS A O 1
ATOM 682 N N . GLY A 1 91 ? 9.436 -6.892 -26.520 1.00 86.38 91 GLY A N 1
ATOM 683 C CA . GLY A 1 91 ? 9.180 -6.208 -27.787 1.00 86.38 91 GLY A CA 1
ATOM 684 C C . GLY A 1 91 ? 7.709 -5.847 -28.013 1.00 86.38 91 GLY A C 1
ATOM 685 O O . GLY A 1 91 ? 7.327 -5.513 -29.136 1.00 86.38 91 GLY A O 1
ATOM 686 N N . ARG A 1 92 ? 6.866 -5.913 -26.976 1.00 91.69 92 ARG A N 1
ATOM 687 C CA . ARG A 1 92 ? 5.458 -5.501 -27.049 1.00 91.69 92 ARG A CA 1
ATOM 688 C C . ARG A 1 92 ? 5.355 -3.999 -26.770 1.00 91.69 92 ARG A C 1
ATOM 690 O O . ARG A 1 92 ? 6.160 -3.477 -25.998 1.00 91.69 92 ARG A O 1
ATOM 697 N N . PRO A 1 93 ? 4.355 -3.292 -27.323 1.00 90.69 93 PRO A N 1
ATOM 698 C CA . PRO A 1 93 ? 4.093 -1.912 -26.937 1.00 90.69 93 PRO A CA 1
ATOM 699 C C . PRO A 1 93 ? 3.849 -1.794 -25.426 1.00 90.69 93 PRO A C 1
ATOM 701 O O . PRO A 1 93 ? 3.055 -2.550 -24.856 1.00 90.69 93 PRO A O 1
ATOM 704 N N . SER 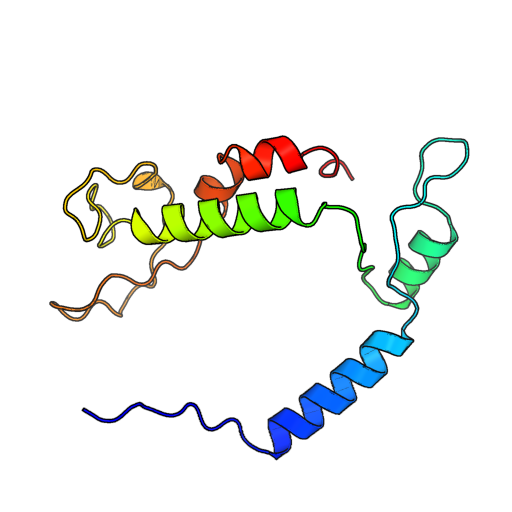A 1 94 ? 4.516 -0.844 -24.776 1.00 88.88 94 SER A N 1
ATOM 705 C CA . SER A 1 94 ? 4.255 -0.521 -23.377 1.00 88.88 94 SER A CA 1
ATOM 706 C C . SER A 1 94 ? 2.964 0.284 -23.277 1.00 88.88 94 SER A C 1
ATOM 708 O O . SER A 1 94 ? 2.811 1.333 -23.902 1.00 88.88 94 SER A O 1
ATOM 710 N N . ARG A 1 95 ? 2.017 -0.199 -22.472 1.00 84.81 95 ARG A N 1
ATOM 711 C CA . ARG A 1 95 ? 0.669 0.383 -22.366 1.00 84.81 95 ARG A CA 1
ATOM 712 C C . ARG A 1 95 ? 0.663 1.805 -21.809 1.00 84.81 95 ARG A C 1
ATOM 714 O O . ARG A 1 95 ? -0.254 2.564 -22.105 1.00 84.81 95 ARG A O 1
ATOM 721 N N . PHE A 1 96 ? 1.661 2.154 -20.999 1.00 83.94 96 PHE A N 1
ATOM 722 C CA . PHE A 1 96 ? 1.720 3.425 -20.278 1.00 83.94 96 PHE A CA 1
ATOM 723 C C . PHE A 1 96 ? 3.100 4.086 -20.372 1.00 83.94 96 PHE A C 1
ATOM 725 O O . PHE A 1 96 ? 3.522 4.717 -19.404 1.00 83.94 96 PHE A O 1
ATOM 732 N N . SER A 1 97 ? 3.811 3.949 -21.500 1.00 77.88 97 SER A N 1
ATOM 733 C CA . SER A 1 97 ? 5.215 4.381 -21.652 1.00 77.88 97 SER A CA 1
ATOM 734 C C . SER A 1 97 ? 5.505 5.792 -21.117 1.00 77.88 97 SER A C 1
ATOM 736 O O . SER A 1 97 ? 6.478 5.987 -20.391 1.00 77.88 97 SER A O 1
ATOM 738 N N . GLY A 1 98 ? 4.607 6.752 -21.359 1.00 78.94 98 GLY A N 1
ATOM 739 C CA . GLY A 1 98 ? 4.723 8.138 -20.885 1.00 78.94 98 GLY A CA 1
ATOM 740 C C . GLY A 1 98 ? 4.551 8.370 -19.374 1.00 78.94 98 GLY A C 1
ATOM 741 O O . GLY A 1 98 ? 4.754 9.491 -18.912 1.00 78.94 98 GLY A O 1
ATOM 742 N N . TYR A 1 99 ? 4.177 7.354 -18.593 1.00 80.00 99 TYR A N 1
ATOM 743 C CA . TYR A 1 99 ? 3.930 7.469 -17.148 1.00 80.00 99 TYR A CA 1
ATOM 744 C C . TYR A 1 99 ? 5.008 6.824 -16.272 1.00 80.00 99 TYR A C 1
ATOM 746 O O . TYR A 1 99 ? 5.019 7.052 -15.057 1.00 80.00 99 TYR A O 1
ATOM 754 N N . TYR A 1 100 ? 5.908 6.031 -16.854 1.00 80.00 100 TYR A N 1
ATOM 755 C CA . TYR A 1 100 ? 6.992 5.404 -16.106 1.00 80.00 100 TYR A CA 1
ATOM 756 C C . TYR A 1 100 ? 8.078 6.430 -15.789 1.00 80.00 100 TYR A C 1
ATOM 758 O O . TYR A 1 100 ? 8.506 7.208 -16.641 1.00 80.00 100 TYR A O 1
ATOM 766 N N . LYS A 1 101 ? 8.552 6.410 -14.543 1.00 76.19 101 LYS A N 1
ATOM 767 C CA . LYS A 1 101 ? 9.780 7.105 -14.149 1.00 76.19 101 LYS A CA 1
ATOM 768 C C . LYS A 1 101 ? 10.885 6.080 -13.979 1.00 76.19 101 LYS A C 1
ATOM 770 O O . LYS A 1 101 ? 10.654 5.017 -13.405 1.00 76.19 101 LYS A O 1
ATOM 775 N N . PHE A 1 102 ? 12.077 6.426 -14.437 1.00 77.56 102 PHE A N 1
ATOM 776 C CA . PHE A 1 102 ? 13.263 5.584 -14.344 1.00 77.56 102 PHE A CA 1
ATOM 777 C C . PHE A 1 102 ? 14.302 6.231 -13.430 1.00 77.56 102 PHE A C 1
ATOM 779 O O . PHE A 1 102 ? 14.305 7.451 -13.257 1.00 77.56 102 PHE A O 1
ATOM 786 N N . LEU A 1 103 ? 15.172 5.422 -12.823 1.00 71.12 103 LEU A N 1
ATOM 787 C CA . LEU A 1 103 ? 16.371 5.946 -12.164 1.00 71.12 103 LEU A CA 1
ATOM 788 C C . LEU A 1 103 ? 17.334 6.471 -13.231 1.00 71.12 103 LEU A C 1
ATOM 790 O O . LEU A 1 103 ? 17.787 5.714 -14.089 1.00 71.12 103 LEU A O 1
ATOM 794 N N . GLU A 1 104 ? 17.685 7.752 -13.153 1.00 63.19 104 GLU A N 1
ATOM 795 C CA . GLU A 1 104 ? 18.790 8.298 -13.939 1.00 63.19 104 GLU A CA 1
ATOM 796 C C . GLU A 1 104 ? 20.119 7.686 -13.460 1.00 63.19 104 GLU A C 1
ATOM 798 O O . GLU A 1 104 ? 20.385 7.600 -12.262 1.00 63.19 104 GLU A O 1
ATOM 803 N N . GLY A 1 105 ? 20.962 7.247 -14.401 1.00 56.22 105 GLY A N 1
ATOM 804 C CA . GLY A 1 105 ? 22.350 6.861 -14.113 1.00 56.22 105 GLY A CA 1
ATOM 805 C C . GLY A 1 105 ? 22.644 5.377 -13.855 1.00 56.22 105 GLY A C 1
ATOM 806 O O . GLY A 1 105 ? 23.772 5.061 -13.490 1.00 56.22 105 GLY A O 1
ATOM 807 N N . GLN A 1 106 ? 21.709 4.446 -14.076 1.00 48.41 106 GLN A N 1
ATOM 808 C CA . GLN A 1 106 ? 22.014 3.002 -14.079 1.00 48.41 106 GLN A CA 1
ATOM 809 C C . GLN A 1 106 ? 21.239 2.243 -15.161 1.00 48.41 106 GLN A C 1
ATOM 811 O O . GLN A 1 106 ? 20.421 1.376 -14.870 1.00 48.41 106 GLN A O 1
ATOM 816 N N . ALA A 1 107 ? 21.535 2.540 -16.420 1.00 49.53 107 ALA A N 1
ATOM 817 C CA . ALA A 1 107 ? 21.406 1.554 -17.480 1.00 49.53 107 ALA A CA 1
ATOM 818 C C . ALA A 1 107 ? 22.823 1.325 -18.009 1.00 49.53 107 ALA A C 1
ATOM 820 O O . ALA A 1 107 ? 23.357 2.134 -18.766 1.00 49.53 107 ALA A O 1
ATOM 821 N N . GLY A 1 108 ? 23.481 0.258 -17.547 1.00 48.31 108 GLY A N 1
ATOM 822 C CA . GLY A 1 108 ? 24.531 -0.328 -18.377 1.00 48.31 108 GLY A CA 1
ATOM 823 C C . GLY A 1 108 ? 23.887 -0.744 -19.701 1.00 48.31 108 GLY A C 1
ATOM 824 O O . GLY A 1 108 ? 22.695 -1.040 -19.711 1.00 48.31 108 GLY A O 1
ATOM 825 N N . ALA A 1 109 ? 24.646 -0.771 -20.796 1.00 53.66 109 ALA A N 1
ATOM 826 C CA . ALA A 1 109 ? 24.129 -1.029 -22.149 1.00 53.66 109 ALA A CA 1
ATOM 827 C C . ALA A 1 109 ? 23.317 -2.339 -22.314 1.00 53.66 109 ALA A C 1
ATOM 829 O O . ALA A 1 109 ? 22.730 -2.544 -23.369 1.00 53.66 109 ALA A O 1
ATOM 830 N N . ASP A 1 110 ? 23.284 -3.194 -21.287 1.00 54.00 110 ASP A N 1
ATOM 831 C CA . ASP A 1 110 ? 22.700 -4.536 -21.285 1.00 54.00 110 ASP A CA 1
ATOM 832 C C . ASP A 1 110 ? 21.788 -4.823 -20.063 1.00 54.00 110 ASP A C 1
ATOM 834 O O . ASP A 1 110 ? 21.386 -5.959 -19.836 1.00 54.00 110 ASP A O 1
ATOM 838 N N . ALA A 1 111 ? 21.469 -3.820 -19.228 1.00 56.03 111 ALA A N 1
ATOM 839 C CA . ALA A 1 111 ? 20.599 -3.997 -18.056 1.00 56.03 111 ALA A CA 1
ATOM 840 C C . ALA A 1 111 ? 19.265 -3.249 -18.237 1.00 56.03 111 ALA A C 1
ATOM 842 O O . ALA A 1 111 ? 19.294 -2.068 -18.596 1.00 56.03 111 ALA A O 1
ATOM 843 N N . PRO A 1 112 ? 18.105 -3.882 -17.962 1.00 56.88 112 PRO A N 1
ATOM 844 C CA . PRO A 1 112 ? 16.808 -3.231 -18.114 1.00 56.88 112 PRO A CA 1
ATOM 845 C C . PRO A 1 112 ? 16.711 -2.013 -17.191 1.00 56.88 112 PRO A C 1
ATOM 847 O O . PRO A 1 112 ? 17.165 -2.048 -16.041 1.00 56.88 112 PRO A O 1
ATOM 850 N N . ALA A 1 113 ? 16.125 -0.923 -17.691 1.00 65.69 113 ALA A N 1
ATOM 851 C CA . ALA A 1 113 ? 15.985 0.286 -16.899 1.00 65.69 113 ALA A CA 1
ATOM 852 C C . ALA A 1 113 ? 15.146 0.027 -15.642 1.00 65.69 113 ALA A C 1
ATOM 854 O O . ALA A 1 113 ? 14.079 -0.587 -15.672 1.00 65.69 113 ALA A O 1
ATOM 855 N N . LYS A 1 114 ? 15.633 0.529 -14.506 1.00 71.12 114 LYS A N 1
ATOM 856 C CA . LYS A 1 114 ? 14.955 0.378 -13.219 1.00 71.12 114 LYS A CA 1
ATOM 857 C C . LYS A 1 114 ? 13.818 1.386 -13.114 1.00 71.12 114 LYS A C 1
ATOM 859 O O . LYS A 1 114 ? 14.059 2.590 -12.991 1.00 71.12 114 LYS A O 1
ATOM 864 N N . VAL A 1 115 ? 12.587 0.885 -13.138 1.00 73.44 115 VAL A N 1
ATOM 865 C CA . VAL A 1 115 ? 11.383 1.679 -12.884 1.00 73.44 115 VAL A CA 1
ATOM 866 C C . VAL A 1 115 ? 11.341 2.102 -11.416 1.00 73.44 115 VAL A C 1
ATOM 868 O O . VAL A 1 115 ? 11.503 1.281 -10.518 1.00 73.44 115 VAL A O 1
ATOM 871 N N . THR A 1 116 ? 11.094 3.386 -11.164 1.00 69.50 116 THR A N 1
ATOM 872 C CA . THR A 1 116 ? 11.006 3.958 -9.810 1.00 69.50 116 THR A CA 1
ATOM 873 C C . THR A 1 116 ? 9.588 4.191 -9.338 1.00 69.50 116 THR A C 1
ATOM 875 O O . THR A 1 116 ? 9.346 4.236 -8.135 1.00 69.50 116 THR A O 1
ATOM 878 N N . CYS A 1 117 ? 8.647 4.397 -10.257 1.00 75.94 117 CYS A N 1
ATOM 879 C CA . CYS A 1 117 ? 7.266 4.718 -9.926 1.00 75.94 117 CYS A CA 1
ATOM 880 C C . CYS A 1 117 ? 6.303 4.092 -10.933 1.00 75.94 117 CYS A C 1
ATOM 882 O O . CYS A 1 117 ? 6.439 4.295 -12.137 1.00 75.94 117 CYS A O 1
ATOM 884 N N . LEU A 1 118 ? 5.287 3.415 -10.395 1.00 79.06 118 LEU A N 1
ATOM 885 C CA . LEU A 1 118 ? 4.169 2.805 -11.125 1.00 79.06 118 LEU A CA 1
ATOM 886 C C . LEU A 1 118 ? 2.813 3.382 -10.704 1.00 79.06 118 LEU A C 1
ATOM 888 O O . LEU A 1 118 ? 1.774 2.795 -10.988 1.00 79.06 118 LEU A O 1
ATOM 892 N N . SER A 1 119 ? 2.801 4.516 -10.001 1.00 75.56 119 SER A N 1
ATOM 893 C CA . SER A 1 119 ? 1.586 5.029 -9.362 1.00 75.56 119 SER A CA 1
ATOM 894 C C . SER A 1 119 ? 0.444 5.264 -10.351 1.00 75.56 119 SER A C 1
ATOM 896 O O . SER A 1 119 ? -0.663 4.800 -10.111 1.00 75.56 119 SER A O 1
ATOM 898 N N . HIS A 1 120 ? 0.703 5.931 -11.478 1.00 81.50 120 HIS A N 1
ATOM 899 C CA . HIS A 1 120 ? -0.338 6.222 -12.466 1.00 81.50 120 HIS A CA 1
ATOM 900 C C . HIS A 1 120 ? -0.797 4.969 -13.228 1.00 81.50 120 HIS A C 1
ATOM 902 O O . HIS A 1 120 ? -2.005 4.748 -13.266 1.00 81.50 120 HIS A O 1
ATOM 908 N N . PRO A 1 121 ? 0.099 4.114 -13.768 1.00 82.56 121 PRO A N 1
ATOM 909 C CA . PRO A 1 121 ? -0.316 2.854 -14.384 1.00 82.56 121 PRO A CA 1
ATOM 910 C C . PRO A 1 121 ? -1.149 1.969 -13.449 1.00 82.56 121 PRO A C 1
ATOM 912 O O . PRO A 1 121 ? -2.171 1.435 -13.869 1.00 82.56 121 PRO A O 1
ATOM 915 N N . LEU A 1 122 ? -0.766 1.875 -12.169 1.00 84.62 122 LEU A N 1
ATOM 916 C CA . LEU A 1 122 ? -1.504 1.099 -11.174 1.00 84.62 122 LEU A CA 1
ATOM 917 C C . LEU A 1 122 ? -2.868 1.725 -10.857 1.00 84.62 122 LEU A C 1
ATOM 919 O O . LEU A 1 122 ? -3.860 1.022 -10.783 1.00 84.62 122 LEU A O 1
ATOM 923 N N . MET A 1 123 ? -2.961 3.050 -10.719 1.00 83.62 123 MET A N 1
ATOM 924 C CA . MET A 1 123 ? -4.245 3.728 -10.474 1.00 83.62 123 MET A CA 1
ATOM 925 C C . MET A 1 123 ? -5.239 3.622 -11.642 1.00 83.62 123 MET A C 1
ATOM 927 O O . MET A 1 123 ? -6.433 3.858 -11.441 1.00 83.62 123 MET A O 1
ATOM 931 N N . LEU A 1 124 ? -4.753 3.316 -12.847 1.00 82.44 124 LEU A N 1
ATOM 932 C CA . LEU A 1 124 ? -5.554 3.127 -14.058 1.00 82.44 124 LEU A CA 1
ATOM 933 C C . LEU A 1 124 ? -5.925 1.656 -14.306 1.00 82.44 124 LEU A C 1
ATOM 935 O O . LEU A 1 124 ? -6.610 1.377 -15.289 1.00 82.44 124 LEU A O 1
ATOM 939 N N . SER A 1 125 ? -5.481 0.727 -13.454 1.00 84.31 125 SER A N 1
ATOM 940 C CA . SER A 1 125 ? -5.805 -0.693 -13.573 1.00 84.31 125 SER A CA 1
ATOM 941 C C . SER A 1 125 ? -7.198 -1.014 -13.016 1.00 84.31 125 SER A C 1
ATOM 943 O O . SER A 1 125 ? -7.737 -0.299 -12.162 1.00 84.31 125 SER A O 1
ATOM 945 N N . ASP A 1 126 ? -7.803 -2.099 -13.503 1.00 83.81 126 ASP A N 1
ATOM 946 C CA . ASP A 1 126 ? -9.169 -2.472 -13.130 1.00 83.81 126 ASP A CA 1
ATOM 947 C C . ASP A 1 126 ? -9.260 -2.867 -11.650 1.00 83.81 126 ASP A C 1
ATOM 949 O O . ASP A 1 126 ? -10.207 -2.475 -10.964 1.00 83.81 126 ASP A O 1
ATOM 953 N N . GLY A 1 127 ? -8.259 -3.570 -11.117 1.00 82.75 127 GLY A N 1
ATOM 954 C CA . GLY A 1 127 ? -8.145 -3.896 -9.698 1.00 82.75 127 GLY A CA 1
ATOM 955 C C . GLY A 1 127 ? -8.138 -2.650 -8.812 1.00 82.75 127 GLY A C 1
ATOM 956 O O . GLY A 1 127 ? -8.880 -2.587 -7.827 1.00 82.75 127 GLY A O 1
ATOM 957 N N . ALA A 1 128 ? -7.388 -1.605 -9.180 1.00 81.62 128 ALA A N 1
ATOM 958 C CA . ALA A 1 128 ? -7.365 -0.354 -8.419 1.00 81.62 128 ALA A CA 1
ATOM 959 C C . ALA A 1 128 ? -8.707 0.391 -8.480 1.00 81.62 128 ALA A C 1
ATOM 961 O O . ALA A 1 128 ? -9.143 0.972 -7.480 1.00 81.62 128 ALA A O 1
ATOM 962 N N . LEU A 1 129 ? -9.400 0.345 -9.622 1.00 81.62 129 LEU A N 1
ATOM 963 C CA . LEU A 1 129 ? -10.740 0.916 -9.773 1.00 81.62 129 LEU A CA 1
ATOM 964 C C . LEU A 1 129 ? -11.792 0.170 -8.944 1.00 81.62 129 LEU A C 1
ATOM 966 O O . LEU A 1 129 ? -12.652 0.819 -8.348 1.00 81.62 129 LEU A O 1
ATOM 970 N N . LYS A 1 130 ? -11.713 -1.160 -8.839 1.00 77.44 130 LYS A N 1
ATOM 971 C CA . LYS A 1 130 ? -12.590 -1.955 -7.959 1.00 77.44 130 LYS A CA 1
ATOM 972 C C . LYS A 1 130 ? -12.365 -1.620 -6.481 1.00 77.44 130 LYS A C 1
ATOM 974 O O . LYS A 1 130 ? -13.324 -1.509 -5.720 1.00 77.44 130 LYS A O 1
ATOM 979 N N . CYS A 1 131 ? -11.119 -1.338 -6.102 1.00 70.81 131 CYS A N 1
ATOM 980 C CA . CYS A 1 131 ? -10.740 -0.961 -4.738 1.00 70.81 131 CYS A CA 1
ATOM 981 C C . CYS A 1 131 ? -11.099 0.493 -4.354 1.00 70.81 131 CYS A C 1
ATOM 983 O O . CYS A 1 131 ? -10.905 0.890 -3.203 1.00 70.81 131 CYS A O 1
ATOM 985 N N . ARG A 1 132 ? -11.662 1.312 -5.264 1.00 57.09 132 ARG A N 1
ATOM 986 C CA . ARG A 1 132 ? -11.999 2.739 -5.024 1.00 57.09 132 ARG A CA 1
ATOM 987 C C . ARG A 1 132 ? -13.061 3.008 -3.961 1.00 57.09 132 ARG A C 1
ATOM 989 O O . ARG A 1 132 ? -13.372 4.170 -3.704 1.00 57.09 132 ARG A O 1
ATOM 996 N N . ARG A 1 133 ? -13.596 1.987 -3.293 1.00 52.00 133 ARG A N 1
ATOM 997 C CA . ARG A 1 133 ? -14.537 2.181 -2.184 1.00 52.00 133 ARG A CA 1
ATOM 998 C C . ARG A 1 133 ? -13.931 2.946 -0.990 1.00 52.00 133 ARG A C 1
ATOM 1000 O O . ARG A 1 133 ? -14.681 3.314 -0.099 1.00 52.00 133 ARG A O 1
ATOM 1007 N N . PHE A 1 134 ? -12.624 3.241 -1.007 1.00 48.25 134 PHE A N 1
ATOM 1008 C CA . PHE A 1 134 ? -11.883 3.800 0.128 1.00 48.25 134 PHE A CA 1
ATOM 1009 C C . PHE A 1 134 ? -10.971 5.009 -0.142 1.00 48.25 134 PHE A C 1
ATOM 1011 O O . PHE A 1 134 ? -10.122 5.320 0.689 1.00 48.25 134 PHE A O 1
ATOM 1018 N N . VAL A 1 135 ? -11.130 5.738 -1.252 1.00 36.50 135 VAL A N 1
ATOM 1019 C CA . VAL A 1 135 ? -10.364 6.985 -1.468 1.00 36.50 135 VAL A CA 1
ATOM 1020 C C . VAL A 1 135 ? -11.301 8.182 -1.582 1.00 36.50 135 VAL A C 1
ATOM 1022 O O . VAL A 1 135 ? -11.487 8.716 -2.669 1.00 36.50 135 VAL A O 1
ATOM 1025 N N . VAL A 1 136 ? -11.893 8.586 -0.453 1.00 29.67 136 VAL A N 1
ATOM 1026 C CA . VAL A 1 136 ? -12.258 9.983 -0.151 1.00 29.67 136 VAL A CA 1
ATOM 1027 C C . VAL A 1 136 ? -12.221 10.167 1.374 1.00 29.67 136 VAL A C 1
ATOM 1029 O O . VAL A 1 136 ? -13.226 9.959 2.050 1.00 29.67 136 VAL A O 1
ATOM 1032 N N . LEU A 1 137 ? -11.065 10.552 1.913 1.00 32.81 137 LEU A N 1
ATOM 1033 C CA . LEU A 1 137 ? -10.941 11.337 3.145 1.00 32.81 137 LEU A CA 1
ATOM 1034 C C . LEU A 1 137 ? -9.867 12.398 2.919 1.00 32.81 137 LEU A C 1
ATOM 1036 O O . LEU A 1 137 ? -8.813 12.032 2.350 1.00 32.81 137 LEU A O 1
#

Foldseek 3Di:
DDDPPPDDDPVNVVVVVVVVVVVVVLQQEEAFDADPVRHTDVSNVVSCVVVVHHYHDPLDDPVLVVVLVVQVVVLVQLAAQDQPGQGGPVRDGRPCPVPWDFDPPDDDVPDRTHTDDCPVVSCPDPSVVVSVPPPDD

Secondary structure (DSSP, 8-state):
---------HHHHHHHHHHHHHHHTSS-EE---B-TTSSBPHHHHHHHHHHS--EE-SSS-HHHHHHHHHHHHHHHHT-BSSTT--BBTTSPBPTTGGG-EE-TT---TTS---EEE-HHHHHTSHHHHHGGGG---